Protein AF-A0A961NNA3-F1 (afdb_monomer)

pLDDT: mean 78.73, std 18.62, range [34.78, 95.69]

Mean predicted aligned error: 11.59 Å

Structure (mmCIF, N/CA/C/O backbone):
data_AF-A0A961NNA3-F1
#
_entry.id   AF-A0A961NNA3-F1
#
loop_
_atom_site.group_PDB
_atom_site.id
_atom_site.type_symbol
_atom_site.label_atom_id
_atom_site.label_alt_id
_atom_site.label_comp_id
_atom_site.label_asym_id
_atom_site.label_entity_id
_atom_site.label_seq_id
_atom_site.pdbx_PDB_ins_code
_atom_site.Cartn_x
_atom_site.Cartn_y
_atom_site.Cartn_z
_atom_site.occupancy
_atom_site.B_iso_or_equiv
_atom_site.auth_seq_id
_atom_site.auth_comp_id
_atom_site.auth_asym_id
_atom_site.auth_atom_id
_atom_site.pdbx_PDB_model_num
ATOM 1 N N . VAL A 1 1 ? 0.648 2.357 -6.199 1.00 91.94 1 VAL A N 1
ATOM 2 C CA . VAL A 1 1 ? -0.102 3.194 -5.243 1.00 91.94 1 VAL A CA 1
ATOM 3 C C . VAL A 1 1 ? -0.903 2.279 -4.348 1.00 91.94 1 VAL A C 1
ATOM 5 O O . VAL A 1 1 ? -1.735 1.528 -4.839 1.00 91.94 1 VAL A O 1
ATOM 8 N N . ASP A 1 2 ? -0.619 2.335 -3.061 1.00 91.69 2 ASP A N 1
ATOM 9 C CA . ASP A 1 2 ? -1.312 1.591 -2.020 1.00 91.69 2 ASP A CA 1
ATOM 10 C C . ASP A 1 2 ? -1.987 2.601 -1.090 1.00 91.69 2 ASP A C 1
ATOM 12 O O . ASP A 1 2 ? -1.319 3.497 -0.577 1.00 91.69 2 ASP A O 1
ATOM 16 N N . LEU A 1 3 ? -3.310 2.531 -0.959 1.00 92.50 3 LEU A N 1
ATOM 17 C CA . LEU A 1 3 ? -4.075 3.433 -0.100 1.00 92.50 3 LEU A CA 1
ATOM 18 C C . LEU A 1 3 ? -4.252 2.766 1.265 1.00 92.50 3 LEU A C 1
ATOM 20 O O . LEU A 1 3 ? -4.621 1.598 1.353 1.00 92.50 3 LEU A O 1
ATOM 24 N N . LEU A 1 4 ? -4.026 3.508 2.341 1.00 90.81 4 LEU A N 1
ATOM 25 C CA . LEU A 1 4 ? -4.163 2.979 3.690 1.00 90.81 4 LEU A CA 1
ATOM 26 C C . LEU A 1 4 ? -5.612 3.128 4.182 1.00 90.81 4 LEU A C 1
ATOM 28 O O . LEU A 1 4 ? -6.227 4.182 3.999 1.00 90.81 4 LEU A O 1
ATOM 32 N N . PRO A 1 5 ? -6.182 2.100 4.836 1.00 91.19 5 PRO A N 1
ATOM 33 C CA . PRO A 1 5 ? -7.447 2.238 5.550 1.00 91.19 5 PRO A CA 1
ATOM 34 C C . PRO A 1 5 ? -7.338 3.306 6.647 1.00 91.19 5 PRO A C 1
ATOM 36 O O . PRO A 1 5 ? -6.373 3.311 7.403 1.00 91.19 5 PRO A O 1
ATOM 39 N N . GLY A 1 6 ? -8.355 4.160 6.810 1.00 87.38 6 GLY A N 1
ATOM 40 C CA . GLY A 1 6 ? -8.296 5.332 7.707 1.00 87.38 6 GLY A CA 1
ATOM 41 C C . GLY A 1 6 ? -8.106 5.063 9.213 1.00 87.38 6 GLY A C 1
ATOM 42 O O . GLY A 1 6 ? -7.973 6.007 9.985 1.00 87.38 6 GLY A O 1
ATOM 43 N N . GLY A 1 7 ? -8.110 3.801 9.652 1.00 88.56 7 GLY A N 1
ATOM 44 C CA . GLY A 1 7 ? -7.783 3.397 11.026 1.00 88.56 7 GLY A CA 1
ATOM 45 C C . GLY A 1 7 ? -6.323 2.978 11.230 1.00 88.56 7 GLY A C 1
ATOM 46 O O . GLY A 1 7 ? -5.951 2.613 12.348 1.00 88.56 7 GLY A O 1
ATOM 47 N N . LEU A 1 8 ? -5.517 2.992 10.164 1.00 91.88 8 LEU A N 1
ATOM 48 C CA . LEU A 1 8 ? -4.145 2.506 10.140 1.00 91.88 8 LEU A CA 1
ATOM 49 C C . LEU A 1 8 ? -3.162 3.621 9.786 1.00 91.88 8 LEU A C 1
ATOM 51 O O . LEU A 1 8 ? -3.412 4.423 8.894 1.00 91.88 8 LEU A O 1
ATOM 55 N N . GLU A 1 9 ? -2.003 3.598 10.434 1.00 90.31 9 GLU A N 1
ATOM 56 C CA . GLU A 1 9 ? -0.861 4.450 10.101 1.00 90.31 9 GLU A CA 1
ATOM 57 C C . GLU A 1 9 ? 0.366 3.597 9.762 1.00 90.31 9 GLU A C 1
ATOM 59 O O . GLU A 1 9 ? 0.601 2.573 10.419 1.00 90.31 9 GLU A O 1
ATOM 64 N N . PRO A 1 10 ? 1.195 4.000 8.784 1.00 88.75 10 PRO A N 1
ATOM 65 C C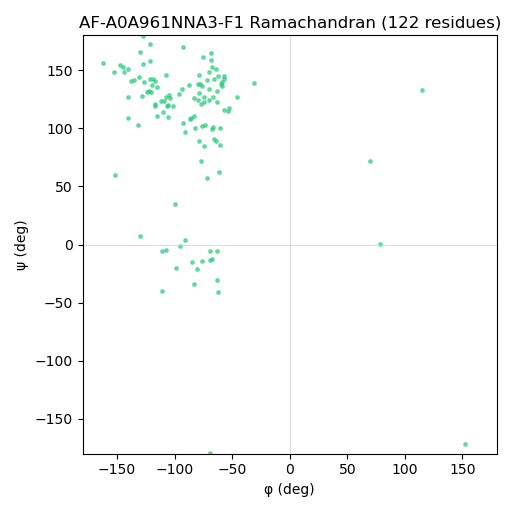A . PRO A 1 10 ? 2.423 3.290 8.472 1.00 88.75 10 PRO A CA 1
ATOM 66 C C . PRO A 1 10 ? 3.446 3.472 9.599 1.00 88.75 10 PRO A C 1
ATOM 68 O O . PRO A 1 10 ? 3.692 4.576 10.086 1.00 88.75 10 PRO A O 1
ATOM 71 N N . LEU A 1 11 ? 4.075 2.372 10.014 1.00 86.56 11 LEU A N 1
ATOM 72 C CA . LEU A 1 11 ? 5.134 2.410 11.014 1.00 86.56 11 LEU A CA 1
ATOM 73 C C . LEU A 1 11 ? 6.472 2.689 10.345 1.00 86.56 11 LEU A C 1
ATOM 75 O O . LEU A 1 11 ? 7.049 1.815 9.695 1.00 86.56 11 LEU A O 1
ATOM 79 N N . LEU A 1 12 ? 6.987 3.895 10.574 1.00 81.56 12 LEU A N 1
ATOM 80 C CA . LEU A 1 12 ? 8.340 4.252 10.176 1.00 81.56 12 LEU A CA 1
ATOM 81 C C . LEU A 1 12 ? 9.331 3.382 10.930 1.00 81.56 12 LEU A C 1
ATOM 83 O O . LEU A 1 12 ? 9.272 3.254 12.157 1.00 81.56 12 LEU A O 1
ATOM 87 N N . ARG A 1 13 ? 10.284 2.818 10.195 1.00 67.50 13 ARG A N 1
ATOM 88 C CA . ARG A 1 13 ? 11.471 2.258 10.816 1.00 67.50 13 ARG A CA 1
ATOM 89 C C . ARG A 1 13 ? 12.253 3.440 11.383 1.00 67.50 13 ARG A C 1
ATOM 91 O O . ARG A 1 13 ? 12.936 4.144 10.646 1.00 67.50 13 ARG A O 1
ATOM 98 N N . GLN A 1 14 ? 12.119 3.675 12.687 1.00 57.84 14 GLN A N 1
ATOM 99 C CA . GLN A 1 14 ? 13.051 4.532 13.409 1.00 57.84 14 GLN A CA 1
ATOM 100 C C . GLN A 1 14 ? 14.426 3.913 13.187 1.00 57.84 14 GLN A C 1
ATOM 102 O O . GLN A 1 14 ? 14.639 2.745 13.518 1.00 57.84 14 GLN A O 1
ATOM 107 N N . SER A 1 15 ? 15.308 4.640 12.508 1.00 48.84 15 SER A N 1
ATOM 108 C CA . SER A 1 15 ? 16.702 4.244 12.388 1.00 48.84 15 SER A CA 1
ATOM 109 C C . SER A 1 15 ? 17.214 4.026 13.812 1.00 48.84 15 SER A C 1
ATOM 111 O O . SER A 1 15 ? 17.217 5.004 14.565 1.00 48.84 15 SER A O 1
ATOM 113 N N . PRO A 1 16 ? 17.593 2.793 14.216 1.00 45.31 16 PRO A N 1
ATOM 114 C CA . PRO A 1 16 ? 18.427 2.669 15.397 1.00 45.31 16 PRO A CA 1
ATOM 115 C C . PRO A 1 16 ? 19.667 3.510 15.102 1.00 45.31 16 PRO A C 1
ATOM 117 O O . PRO A 1 16 ? 20.059 3.620 13.934 1.00 45.31 16 PRO A O 1
ATOM 120 N N . ASP A 1 17 ? 20.161 4.187 16.128 1.00 43.62 17 ASP A N 1
ATOM 121 C CA . ASP A 1 17 ? 21.216 5.192 16.081 1.00 43.62 17 ASP A CA 1
ATOM 122 C C . ASP A 1 17 ? 22.241 4.950 14.964 1.00 43.62 17 ASP A C 1
ATOM 124 O O . ASP A 1 17 ? 22.637 3.814 14.700 1.00 43.62 17 ASP A O 1
ATOM 128 N N . GLN A 1 18 ? 22.652 6.029 14.291 1.00 49.72 18 GLN A N 1
ATOM 129 C CA . GLN A 1 18 ? 23.690 6.038 13.256 1.00 49.72 18 GLN A CA 1
ATOM 130 C C . GLN A 1 18 ? 25.056 5.577 13.802 1.00 49.72 18 GLN A C 1
ATOM 132 O O . GLN A 1 18 ? 26.016 6.333 13.777 1.00 49.72 18 GLN A O 1
ATOM 137 N N . GLU A 1 19 ? 25.203 4.350 14.286 1.00 44.38 19 GLU A N 1
ATOM 138 C CA . GLU A 1 19 ? 26.481 3.814 14.722 1.00 44.38 19 GLU A CA 1
ATOM 139 C C . GLU A 1 19 ? 26.625 2.350 14.303 1.00 44.38 19 GLU A C 1
ATOM 141 O O . GLU A 1 19 ? 26.035 1.438 14.870 1.00 44.38 19 GLU A O 1
ATOM 146 N N . ARG A 1 20 ? 27.522 2.176 13.324 1.00 43.16 20 ARG A N 1
ATOM 147 C CA . ARG A 1 20 ? 28.349 0.984 13.096 1.00 43.16 20 ARG A CA 1
ATOM 148 C C . ARG A 1 20 ? 27.626 -0.268 12.611 1.00 43.16 20 ARG A C 1
ATOM 150 O O . ARG A 1 20 ? 27.594 -1.257 13.314 1.00 43.16 20 ARG A O 1
ATOM 157 N N . ASP A 1 21 ? 27.196 -0.224 11.354 1.00 38.22 21 ASP A N 1
ATOM 158 C CA . ASP A 1 21 ? 27.330 -1.353 10.419 1.00 38.22 21 ASP A CA 1
ATOM 159 C C . ASP A 1 21 ? 27.409 -0.794 8.989 1.00 38.22 21 ASP A C 1
ATOM 161 O O . ASP A 1 21 ? 26.570 -1.021 8.115 1.00 38.22 21 ASP A O 1
ATOM 165 N N . SER A 1 22 ? 28.433 0.033 8.763 1.00 41.19 22 SER A N 1
ATOM 166 C CA . SER A 1 22 ? 28.906 0.386 7.427 1.00 41.19 22 SER A CA 1
ATOM 167 C C . SER A 1 22 ? 29.731 -0.782 6.881 1.00 41.19 22 SER A C 1
ATOM 169 O O . SER A 1 22 ? 30.956 -0.709 6.807 1.00 41.19 22 SER A O 1
ATOM 171 N N . GLU A 1 23 ? 29.047 -1.873 6.541 1.00 34.78 23 GLU A N 1
ATOM 172 C CA . GLU A 1 23 ? 29.599 -2.963 5.742 1.00 34.78 23 GLU A CA 1
ATOM 173 C C . GLU A 1 23 ? 29.002 -2.860 4.333 1.00 34.78 23 GLU A C 1
ATOM 175 O O . GLU A 1 23 ? 27.787 -2.799 4.129 1.00 34.78 23 GLU A O 1
ATOM 180 N N . TRP A 1 24 ? 29.899 -2.695 3.370 1.00 35.53 24 TRP A N 1
ATOM 181 C CA . TRP A 1 24 ? 29.691 -2.153 2.035 1.00 35.53 24 TRP A CA 1
ATOM 182 C C . TRP A 1 24 ? 28.697 -2.948 1.174 1.00 35.53 24 TRP A C 1
ATOM 184 O O . TRP A 1 24 ? 29.082 -3.755 0.334 1.00 35.53 24 TRP A O 1
ATOM 194 N N . ARG A 1 25 ? 27.400 -2.647 1.306 1.00 40.72 25 ARG A N 1
ATOM 195 C CA . ARG A 1 25 ? 26.460 -2.723 0.177 1.00 40.72 25 ARG A CA 1
ATOM 196 C C . ARG A 1 25 ? 26.447 -1.345 -0.475 1.00 40.72 25 ARG A C 1
ATOM 198 O O . ARG A 1 25 ? 25.805 -0.428 0.032 1.00 40.72 25 ARG A O 1
ATOM 205 N N . GLU A 1 26 ? 27.230 -1.190 -1.538 1.00 38.38 26 GLU A N 1
ATOM 206 C CA . GLU A 1 26 ? 27.281 0.024 -2.355 1.00 38.38 26 GLU A CA 1
ATOM 207 C C . GLU A 1 26 ? 25.866 0.534 -2.691 1.00 38.38 26 GLU A C 1
ATOM 209 O O . GLU A 1 26 ? 25.020 -0.203 -3.192 1.00 38.38 26 GLU A O 1
ATOM 214 N N . GLY A 1 27 ? 25.612 1.812 -2.400 1.00 39.94 27 GLY A N 1
ATOM 215 C CA . GLY A 1 27 ? 24.612 2.629 -3.098 1.00 39.94 27 GLY A CA 1
ATOM 216 C C . GLY A 1 27 ? 23.127 2.470 -2.746 1.00 39.94 27 GLY A C 1
ATOM 217 O O . GLY A 1 27 ? 22.311 3.170 -3.336 1.00 39.94 27 GLY A O 1
ATOM 218 N N . GLY A 1 28 ? 22.733 1.609 -1.807 1.00 46.53 28 GLY A N 1
ATOM 219 C CA . GLY A 1 28 ? 21.312 1.407 -1.494 1.00 46.53 28 GLY A CA 1
ATOM 220 C C . GLY A 1 28 ? 20.746 2.464 -0.542 1.00 46.53 28 GLY A C 1
ATOM 221 O O . GLY A 1 28 ? 20.916 2.340 0.672 1.00 46.53 28 GLY A O 1
ATOM 222 N N . TRP A 1 29 ? 20.036 3.474 -1.054 1.00 46.34 29 TRP A N 1
ATOM 223 C CA . TRP A 1 29 ? 19.168 4.317 -0.220 1.00 46.34 29 TRP A CA 1
ATOM 224 C C . TRP A 1 29 ? 18.216 3.408 0.579 1.00 46.34 29 TRP A C 1
ATOM 226 O O . TRP A 1 29 ? 17.454 2.632 0.005 1.00 46.34 29 TRP A O 1
ATOM 236 N N . ARG A 1 30 ? 18.303 3.430 1.916 1.00 63.16 30 ARG A N 1
ATOM 237 C CA . ARG A 1 30 ? 17.443 2.607 2.777 1.00 63.16 30 ARG A CA 1
ATOM 238 C C . ARG A 1 30 ? 16.113 3.330 2.973 1.00 63.16 30 ARG A C 1
ATOM 240 O O . ARG A 1 30 ? 16.064 4.355 3.647 1.00 63.16 30 ARG A O 1
ATOM 247 N N . PHE A 1 31 ? 15.047 2.786 2.394 1.00 68.19 31 PHE A N 1
ATOM 248 C CA . PHE A 1 31 ? 13.690 3.308 2.539 1.00 68.19 31 PHE A CA 1
ATOM 249 C C . PHE A 1 31 ? 13.255 3.334 4.022 1.00 68.19 31 PHE A C 1
ATOM 251 O O . PHE A 1 31 ? 13.540 2.383 4.757 1.00 68.19 31 PHE A O 1
ATOM 258 N N . PRO A 1 32 ? 12.542 4.383 4.483 1.00 71.44 32 PRO A N 1
ATOM 259 C CA . PRO A 1 32 ? 12.025 4.466 5.858 1.00 71.44 32 PRO A CA 1
ATOM 260 C C . PRO A 1 32 ? 10.924 3.434 6.162 1.00 71.44 32 PRO A C 1
ATOM 262 O O . PRO A 1 32 ? 10.582 3.213 7.325 1.00 71.44 32 PRO A O 1
ATOM 265 N N . LEU A 1 33 ? 10.388 2.788 5.122 1.00 76.19 33 LEU A N 1
ATOM 266 C CA . LEU A 1 33 ? 9.463 1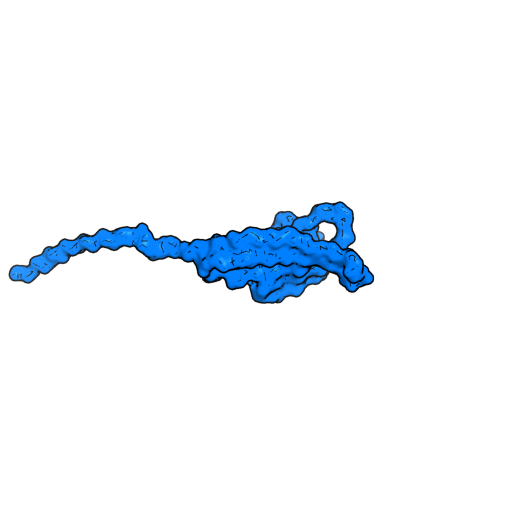.661 5.181 1.00 76.19 33 LEU A CA 1
ATOM 267 C C . LEU A 1 33 ? 10.061 0.457 4.450 1.00 76.19 33 LEU A C 1
ATOM 269 O O . LEU A 1 33 ? 10.918 0.602 3.583 1.00 76.19 33 LEU A O 1
ATOM 273 N N . GLY A 1 34 ? 9.574 -0.732 4.791 1.00 73.19 34 GLY A N 1
ATOM 274 C CA . GLY A 1 34 ? 10.074 -1.995 4.260 1.00 73.19 34 GLY A CA 1
ATOM 275 C C . GLY A 1 34 ? 10.725 -2.844 5.349 1.00 73.19 34 GLY A C 1
ATOM 276 O O . GLY A 1 34 ? 11.514 -2.374 6.174 1.00 73.19 34 GLY A O 1
ATOM 277 N N . THR A 1 35 ? 10.364 -4.120 5.384 1.00 75.88 35 THR A N 1
ATOM 278 C CA . THR A 1 35 ? 10.985 -5.112 6.266 1.00 75.88 35 THR A CA 1
ATOM 279 C C . THR A 1 35 ? 12.128 -5.819 5.540 1.00 75.88 35 THR A C 1
ATOM 281 O O . THR A 1 35 ? 12.295 -5.685 4.331 1.00 75.88 35 THR A O 1
ATOM 284 N N . MET A 1 36 ? 12.925 -6.609 6.265 1.00 74.69 36 MET A N 1
ATOM 285 C CA . MET A 1 36 ? 13.957 -7.442 5.627 1.00 74.69 36 MET A CA 1
ATOM 286 C C . MET A 1 36 ? 13.372 -8.594 4.793 1.00 74.69 36 MET A C 1
ATOM 288 O O . MET A 1 36 ? 14.126 -9.305 4.143 1.00 74.69 36 MET A O 1
ATOM 292 N N . GLN A 1 37 ? 12.050 -8.783 4.833 1.00 79.62 37 GLN A N 1
ATOM 293 C CA . GLN A 1 37 ? 11.331 -9.787 4.051 1.00 79.62 37 GLN A CA 1
ATOM 294 C C . GLN A 1 37 ? 10.988 -9.268 2.646 1.00 79.62 37 GLN A C 1
ATOM 296 O O . GLN A 1 37 ? 10.652 -10.064 1.779 1.00 79.62 37 GLN A O 1
ATOM 301 N N . SER A 1 38 ? 11.081 -7.953 2.411 1.00 85.00 38 SER A N 1
ATOM 302 C CA . SER A 1 38 ? 10.830 -7.369 1.094 1.00 85.00 38 SER A CA 1
ATOM 303 C C . SER A 1 38 ? 11.897 -7.803 0.088 1.00 85.00 38 SER A C 1
ATOM 305 O O . SER A 1 38 ? 13.091 -7.598 0.311 1.00 85.00 38 SER A O 1
ATOM 307 N N . THR A 1 39 ? 11.459 -8.340 -1.047 1.00 88.50 39 THR A N 1
ATOM 308 C CA . THR A 1 39 ? 12.303 -8.642 -2.215 1.00 88.50 39 THR A CA 1
ATOM 309 C C . THR A 1 39 ? 12.207 -7.558 -3.290 1.00 88.50 39 THR A C 1
ATOM 311 O O . THR A 1 39 ? 13.108 -7.420 -4.115 1.00 88.50 39 THR A O 1
ATOM 314 N N . LEU A 1 40 ? 11.144 -6.746 -3.268 1.00 88.50 40 LEU A N 1
ATOM 315 C CA . LEU A 1 40 ? 11.012 -5.552 -4.091 1.00 88.50 40 LEU A CA 1
ATOM 316 C C . LEU A 1 40 ? 11.854 -4.417 -3.499 1.00 88.50 40 LEU A C 1
ATOM 318 O O . LEU A 1 40 ? 11.603 -3.964 -2.380 1.00 88.50 40 LEU A O 1
ATOM 322 N N . VAL A 1 41 ? 12.802 -3.916 -4.287 1.00 86.81 41 VAL A N 1
ATOM 323 C CA . VAL A 1 41 ? 13.540 -2.688 -3.985 1.00 86.81 41 VAL A CA 1
ATOM 324 C C . VAL A 1 41 ? 13.008 -1.590 -4.910 1.00 86.81 41 VAL A C 1
ATOM 326 O O . VAL A 1 41 ? 13.201 -1.684 -6.124 1.00 86.81 41 VAL A O 1
ATOM 329 N N . PRO A 1 42 ? 12.274 -0.594 -4.386 1.00 88.81 42 PRO A N 1
ATOM 330 C CA . PRO A 1 42 ? 11.884 0.555 -5.190 1.00 88.81 42 PRO A CA 1
ATOM 331 C C . PRO A 1 42 ? 13.107 1.416 -5.539 1.00 88.81 42 PRO A C 1
ATOM 333 O O . PRO A 1 42 ? 14.124 1.358 -4.859 1.00 88.81 42 PRO A O 1
ATOM 336 N N . ASP A 1 43 ? 13.001 2.229 -6.585 1.00 89.06 43 ASP A N 1
ATOM 337 C CA . ASP A 1 43 ? 13.956 3.301 -6.898 1.00 89.06 43 ASP A CA 1
ATOM 338 C C . ASP A 1 43 ? 13.624 4.562 -6.092 1.00 89.06 43 ASP A C 1
ATOM 340 O O . ASP A 1 43 ? 14.500 5.316 -5.670 1.00 89.06 43 ASP A O 1
ATOM 344 N N . HIS A 1 44 ? 12.330 4.793 -5.864 1.00 89.06 44 HIS A N 1
ATOM 345 C CA . HIS A 1 44 ? 11.824 5.916 -5.091 1.00 89.06 44 HIS A CA 1
ATOM 346 C C . HIS A 1 44 ? 10.543 5.533 -4.348 1.00 89.06 44 HIS A C 1
ATOM 348 O O . HIS A 1 44 ? 9.796 4.643 -4.762 1.00 89.06 44 HIS A O 1
ATOM 354 N N . MET A 1 45 ? 10.276 6.228 -3.246 1.00 90.00 45 MET A N 1
ATOM 355 C CA . MET A 1 45 ? 9.065 6.051 -2.457 1.00 90.00 45 MET A CA 1
ATOM 356 C C . MET A 1 45 ? 8.564 7.409 -1.976 1.00 90.00 45 MET A C 1
ATOM 358 O O . MET A 1 45 ? 9.317 8.146 -1.341 1.00 90.00 45 MET A O 1
ATOM 362 N N . ASP A 1 46 ? 7.291 7.693 -2.242 1.00 89.75 46 ASP A N 1
ATOM 363 C CA . ASP A 1 46 ? 6.557 8.805 -1.632 1.00 89.75 46 ASP A CA 1
ATOM 364 C C . ASP A 1 46 ? 5.568 8.216 -0.623 1.00 89.75 46 ASP A C 1
ATOM 366 O O . ASP A 1 46 ? 4.800 7.302 -0.935 1.00 89.75 46 ASP A O 1
ATOM 370 N N . MET A 1 47 ? 5.619 8.707 0.607 1.00 87.00 47 MET A N 1
ATOM 371 C CA . MET A 1 47 ? 4.810 8.218 1.711 1.00 87.00 47 MET 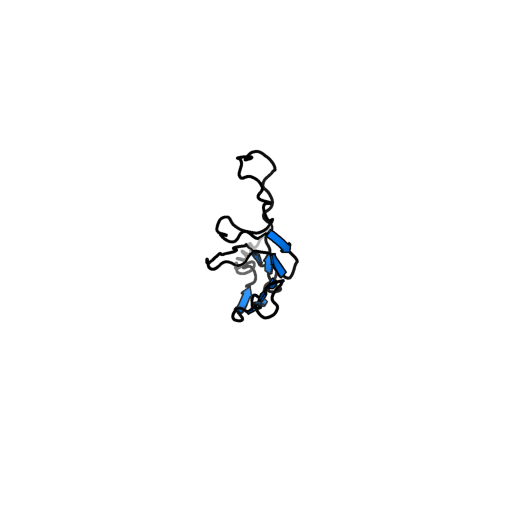A CA 1
ATOM 372 C C . MET A 1 47 ? 4.019 9.374 2.290 1.00 87.00 47 MET A C 1
ATOM 374 O O . MET A 1 47 ? 4.561 10.426 2.627 1.00 87.00 47 MET A O 1
ATOM 378 N N . ARG A 1 48 ? 2.727 9.127 2.456 1.00 89.19 48 ARG A N 1
ATOM 379 C CA . ARG A 1 48 ? 1.784 10.049 3.066 1.00 89.19 48 ARG A CA 1
ATOM 380 C C . ARG A 1 48 ? 1.031 9.340 4.179 1.00 89.19 48 ARG A C 1
ATOM 382 O O . ARG A 1 48 ? 1.228 8.157 4.441 1.00 89.19 48 ARG A O 1
ATOM 389 N N . GLU A 1 49 ? 0.157 10.096 4.816 1.00 86.19 49 GLU A N 1
ATOM 390 C CA . GLU A 1 49 ? -0.731 9.640 5.883 1.00 86.19 49 GLU A CA 1
ATOM 391 C C . GLU A 1 49 ? -1.699 8.557 5.385 1.00 86.19 49 GLU A C 1
ATOM 393 O O . GLU A 1 49 ? -1.948 7.570 6.068 1.00 86.19 49 GLU A O 1
ATOM 398 N N . ASP A 1 50 ? -2.225 8.742 4.171 1.00 89.69 50 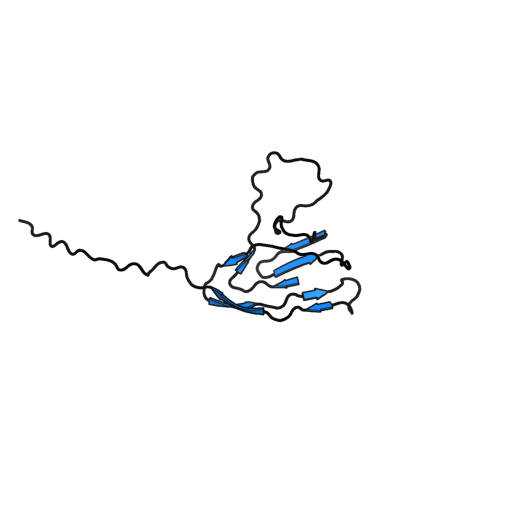ASP A N 1
ATOM 399 C CA . ASP A 1 50 ? -3.321 7.964 3.593 1.00 89.69 50 ASP A CA 1
ATOM 400 C C . ASP A 1 50 ? -2.870 7.000 2.488 1.00 89.69 50 ASP A C 1
ATOM 402 O O . ASP A 1 50 ? -3.694 6.267 1.939 1.00 89.69 50 ASP A O 1
ATOM 406 N N . ARG A 1 51 ? -1.587 7.029 2.098 1.00 92.06 51 ARG A N 1
ATOM 407 C CA . ARG A 1 51 ? -1.077 6.231 0.976 1.00 92.06 51 ARG A CA 1
ATOM 408 C C . ARG A 1 51 ? 0.435 6.069 0.948 1.00 92.06 51 ARG A C 1
ATOM 410 O O . ARG A 1 51 ? 1.191 6.934 1.386 1.00 92.06 51 ARG A O 1
ATOM 417 N N . ILE A 1 52 ? 0.859 5.000 0.289 1.00 93.19 52 ILE A N 1
ATOM 418 C CA . ILE A 1 52 ? 2.243 4.706 -0.067 1.00 93.19 52 ILE A CA 1
ATOM 419 C C . ILE A 1 52 ? 2.338 4.596 -1.593 1.00 93.19 52 ILE A C 1
ATOM 421 O O . ILE A 1 52 ? 1.556 3.907 -2.253 1.00 93.19 52 ILE A O 1
ATOM 425 N N . ILE A 1 53 ? 3.308 5.283 -2.186 1.00 94.00 53 ILE A N 1
ATOM 426 C CA . ILE A 1 53 ? 3.605 5.221 -3.617 1.00 94.00 53 ILE A CA 1
ATOM 427 C C . ILE A 1 53 ? 5.011 4.659 -3.780 1.00 94.00 53 ILE A C 1
ATOM 429 O O . ILE A 1 53 ? 5.983 5.247 -3.316 1.00 94.00 53 ILE A O 1
ATOM 433 N N . LEU A 1 54 ? 5.102 3.516 -4.456 1.00 93.12 54 LEU A N 1
ATOM 434 C CA . LEU A 1 54 ? 6.354 2.847 -4.787 1.00 93.12 54 LEU A CA 1
ATOM 435 C C . LEU A 1 54 ? 6.646 3.064 -6.270 1.00 93.12 54 LEU A C 1
ATOM 437 O O . LEU A 1 54 ? 5.790 2.781 -7.111 1.00 93.12 54 LEU A O 1
ATOM 441 N N . PHE A 1 55 ? 7.850 3.532 -6.578 1.00 93.25 55 PHE A N 1
ATOM 442 C CA . PHE A 1 55 ? 8.374 3.622 -7.936 1.00 93.25 55 PHE A CA 1
ATOM 443 C C . PHE A 1 55 ? 9.425 2.536 -8.096 1.00 93.25 55 PHE A C 1
ATOM 445 O O . PHE A 1 55 ? 10.389 2.501 -7.339 1.00 93.25 55 PHE A O 1
ATOM 452 N N . THR A 1 56 ? 9.223 1.614 -9.027 1.00 91.50 56 THR A N 1
ATOM 453 C CA . THR A 1 56 ? 10.090 0.446 -9.204 1.00 91.50 56 THR A CA 1
ATOM 454 C C . THR A 1 56 ? 10.034 -0.012 -10.659 1.00 91.50 56 THR A C 1
ATOM 456 O O . THR A 1 56 ? 8.980 0.135 -11.294 1.00 91.50 56 THR A O 1
ATOM 459 N N . PRO A 1 57 ? 11.120 -0.577 -11.210 1.00 90.62 57 PRO A N 1
ATOM 460 C CA . PRO A 1 57 ? 11.043 -1.269 -12.484 1.00 90.62 57 PRO A CA 1
ATOM 461 C C . PRO A 1 57 ? 10.097 -2.468 -12.367 1.00 90.62 57 PRO A C 1
ATOM 463 O O . PRO A 1 57 ? 10.050 -3.149 -11.343 1.00 90.62 57 PRO A O 1
ATOM 466 N N . VAL A 1 58 ? 9.359 -2.762 -13.433 1.00 87.69 58 VAL A N 1
ATOM 467 C CA . VAL A 1 58 ? 8.551 -3.983 -13.525 1.00 87.69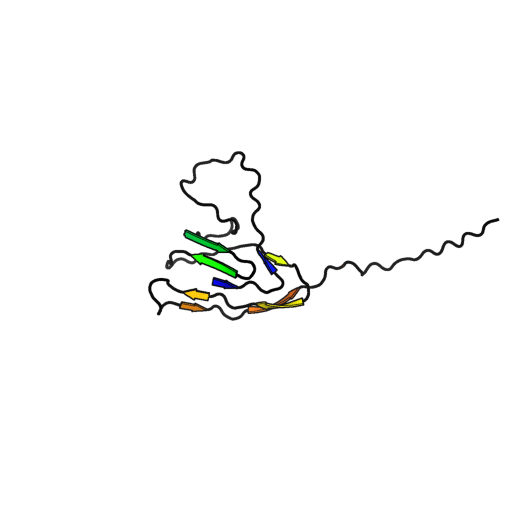 58 VAL A CA 1
ATOM 468 C C . VAL A 1 58 ? 9.357 -5.035 -14.279 1.00 87.69 58 VAL A C 1
ATOM 470 O O . VAL A 1 58 ? 9.891 -4.757 -15.351 1.00 87.69 58 VAL A O 1
ATOM 473 N N . THR A 1 59 ? 9.457 -6.227 -13.701 1.00 88.25 59 THR A N 1
ATOM 474 C CA . THR A 1 59 ? 10.110 -7.411 -14.278 1.00 88.25 59 THR A CA 1
ATOM 475 C C . THR A 1 59 ? 9.102 -8.555 -14.372 1.00 88.25 59 THR A C 1
ATOM 477 O O . THR A 1 59 ? 7.988 -8.446 -13.864 1.00 88.25 59 THR A O 1
ATOM 480 N N . ASP A 1 60 ? 9.483 -9.652 -15.017 1.00 90.00 60 ASP A N 1
ATOM 481 C CA . ASP A 1 60 ? 8.722 -10.908 -15.056 1.00 90.00 60 ASP A CA 1
ATOM 482 C C . ASP A 1 60 ? 8.828 -11.727 -13.754 1.00 90.00 60 ASP A C 1
ATOM 484 O O . ASP A 1 60 ? 8.025 -12.627 -13.512 1.00 90.00 60 ASP A O 1
ATOM 488 N N . GLU A 1 61 ? 9.780 -11.391 -12.885 1.00 92.12 61 GLU A N 1
ATOM 489 C CA . GLU A 1 61 ? 9.932 -11.985 -11.555 1.00 92.12 61 GLU A CA 1
ATOM 490 C C . GLU A 1 61 ? 8.932 -11.432 -10.523 1.00 92.12 61 GLU A C 1
ATOM 492 O O . GLU A 1 61 ? 8.724 -10.218 -10.414 1.00 92.12 61 GLU A O 1
ATOM 497 N N . LEU A 1 62 ? 8.373 -12.323 -9.693 1.00 91.12 62 LEU A N 1
ATOM 498 C CA . LEU A 1 62 ? 7.550 -11.943 -8.543 1.00 91.12 62 LEU A CA 1
ATOM 499 C C . LEU A 1 62 ? 8.421 -11.301 -7.456 1.00 91.12 62 LEU A C 1
ATOM 501 O O . LEU A 1 62 ? 9.363 -11.913 -6.953 1.00 91.12 62 LEU A O 1
ATOM 505 N N . ARG A 1 63 ? 8.057 -10.083 -7.050 1.00 91.50 63 ARG A N 1
ATOM 506 C CA . ARG A 1 63 ? 8.712 -9.349 -5.965 1.00 91.50 63 ARG A CA 1
ATOM 507 C C . ARG A 1 63 ? 7.684 -8.803 -4.989 1.00 91.50 63 ARG A C 1
ATOM 509 O O . ARG A 1 63 ? 6.612 -8.361 -5.390 1.00 91.50 63 ARG A O 1
ATOM 516 N N . GLU A 1 64 ? 8.037 -8.800 -3.713 1.00 91.00 64 GLU A N 1
ATOM 517 C CA . GLU A 1 64 ? 7.144 -8.442 -2.615 1.00 91.00 64 GLU A CA 1
ATOM 518 C C . GLU A 1 64 ? 7.689 -7.244 -1.843 1.00 91.00 64 GLU A C 1
ATOM 520 O O . GLU A 1 64 ? 8.881 -7.171 -1.535 1.00 91.00 64 GLU A O 1
ATOM 525 N N . PHE A 1 65 ? 6.804 -6.312 -1.494 1.00 90.62 65 PHE A N 1
ATOM 526 C CA . PHE A 1 65 ? 7.116 -5.204 -0.600 1.00 90.62 65 PHE A CA 1
ATOM 527 C C . PHE A 1 65 ? 6.288 -5.332 0.673 1.00 90.62 65 PHE A C 1
ATOM 529 O O . PHE A 1 65 ? 5.072 -5.163 0.656 1.00 90.62 65 PHE A O 1
ATOM 536 N N . VAL A 1 66 ? 6.954 -5.632 1.784 1.00 90.88 66 VAL A N 1
ATOM 537 C CA . VAL A 1 66 ? 6.321 -5.872 3.081 1.00 90.88 66 VAL A CA 1
ATOM 538 C C . VAL A 1 66 ? 6.626 -4.706 4.011 1.00 90.88 66 VAL A C 1
ATOM 540 O O . VAL A 1 66 ? 7.791 -4.419 4.289 1.00 90.88 66 VAL A O 1
ATOM 543 N N 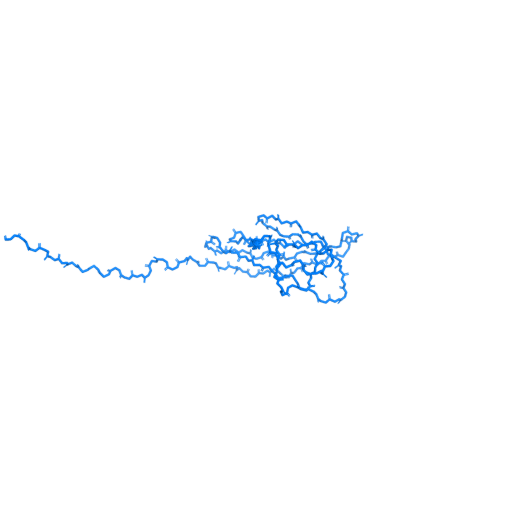. TYR A 1 67 ? 5.592 -4.063 4.547 1.00 90.56 67 TYR A N 1
ATOM 544 C CA . TYR A 1 67 ? 5.707 -2.972 5.514 1.00 90.56 67 TYR A CA 1
ATOM 545 C C . TYR A 1 67 ? 4.802 -3.218 6.726 1.00 90.56 67 TYR A C 1
ATOM 547 O O . TYR A 1 67 ? 3.951 -4.105 6.719 1.00 90.56 67 TYR A O 1
ATOM 555 N N . LYS A 1 68 ? 5.029 -2.464 7.805 1.00 89.69 68 LYS A N 1
ATOM 556 C CA . LYS A 1 68 ? 4.240 -2.564 9.036 1.00 89.69 68 LYS A CA 1
ATOM 557 C C . LYS A 1 68 ? 3.331 -1.354 9.176 1.00 89.69 68 LYS A C 1
ATOM 559 O O . LYS A 1 68 ? 3.719 -0.239 8.836 1.00 89.69 68 LYS A O 1
ATOM 564 N N . VAL A 1 69 ? 2.160 -1.590 9.745 1.00 90.25 69 VAL A N 1
ATOM 565 C CA . VAL A 1 69 ? 1.164 -0.571 10.078 1.00 90.25 69 VAL A CA 1
ATOM 566 C C . VAL A 1 69 ? 0.761 -0.712 11.539 1.00 90.25 69 VAL A C 1
ATOM 568 O O . VAL A 1 69 ? 0.878 -1.791 12.124 1.00 90.25 69 VAL A O 1
ATOM 571 N N . ARG A 1 70 ? 0.293 0.381 12.130 1.00 90.31 70 ARG A N 1
ATOM 572 C CA . ARG A 1 70 ? -0.265 0.433 13.479 1.00 90.31 70 ARG A CA 1
ATOM 573 C C . ARG A 1 70 ? -1.734 0.813 13.401 1.00 90.31 70 ARG A C 1
ATOM 575 O O . ARG A 1 70 ? -2.085 1.758 12.705 1.00 90.31 70 ARG A O 1
ATOM 582 N N . ALA A 1 71 ? -2.562 0.107 14.162 1.00 91.75 71 ALA A N 1
ATOM 583 C CA . ALA A 1 71 ? -3.945 0.491 14.400 1.00 91.75 71 ALA A CA 1
ATOM 584 C C . ALA A 1 71 ? -4.016 1.669 15.379 1.00 91.75 71 ALA A C 1
ATOM 586 O O . ALA A 1 71 ? -3.439 1.603 16.465 1.00 91.75 71 ALA A O 1
ATOM 587 N N . VAL A 1 72 ? -4.707 2.737 14.982 1.00 90.94 72 VAL A N 1
ATOM 588 C CA . VAL A 1 72 ? -4.839 3.969 15.779 1.00 90.94 72 VAL A CA 1
ATOM 589 C C . VAL A 1 72 ? -6.260 4.153 16.288 1.00 90.94 72 VAL A C 1
ATOM 591 O O . VAL A 1 72 ? -6.451 4.518 17.444 1.00 90.94 72 VAL A O 1
ATOM 594 N N . ASN A 1 73 ? -7.254 3.838 15.455 1.00 91.06 73 ASN A N 1
ATOM 595 C CA . ASN A 1 73 ? -8.665 4.022 15.778 1.00 91.06 73 ASN A CA 1
ATOM 596 C C . ASN A 1 73 ? -9.423 2.696 15.676 1.00 91.06 73 ASN A C 1
ATOM 598 O O . ASN A 1 73 ? -9.322 1.999 14.667 1.00 91.06 73 ASN A O 1
ATOM 602 N N . ALA A 1 74 ? -10.219 2.379 16.698 1.00 93.06 74 ALA A N 1
ATOM 603 C CA . ALA A 1 74 ? -11.149 1.255 16.658 1.00 93.06 74 ALA A CA 1
ATOM 604 C C . ALA A 1 74 ? -12.330 1.565 15.726 1.00 93.06 74 ALA A C 1
ATOM 606 O O . ALA A 1 74 ? -12.827 2.693 15.687 1.00 93.06 74 ALA A O 1
ATOM 607 N N . GLY A 1 75 ? -12.789 0.568 14.975 1.00 93.81 75 GLY A N 1
ATOM 608 C CA . GLY A 1 75 ? -13.866 0.740 14.006 1.00 93.81 75 GLY A CA 1
ATOM 609 C C . GLY A 1 75 ? -13.808 -0.242 12.843 1.00 93.81 75 GLY A C 1
ATOM 610 O O . GLY A 1 75 ? -13.024 -1.188 12.832 1.00 93.81 75 GLY A O 1
ATOM 611 N N . LYS A 1 76 ? -14.671 -0.006 11.851 1.00 94.88 76 LYS A N 1
ATOM 612 C CA . LYS A 1 76 ? -14.743 -0.786 10.612 1.00 94.88 76 LYS A CA 1
ATOM 613 C C . LYS A 1 76 ? -14.293 0.075 9.441 1.00 94.88 76 LYS A C 1
ATOM 615 O O . LYS A 1 76 ? -14.879 1.128 9.197 1.00 94.88 76 LYS A O 1
ATOM 620 N N . PHE A 1 77 ? -13.290 -0.391 8.710 1.00 93.81 77 PHE A N 1
ATOM 621 C CA . PHE A 1 77 ? -12.663 0.339 7.615 1.00 93.81 77 PHE A CA 1
ATOM 622 C C . PHE A 1 77 ? -12.661 -0.508 6.346 1.00 93.81 77 PHE A C 1
ATOM 624 O O . PHE A 1 77 ? -12.430 -1.712 6.394 1.00 93.81 77 PHE A O 1
ATOM 631 N N . GLN A 1 78 ? -12.923 0.119 5.203 1.00 92.81 78 GLN A N 1
ATOM 632 C CA . GLN A 1 78 ? -12.788 -0.551 3.911 1.00 92.81 78 GLN A CA 1
ATOM 633 C C . GLN A 1 78 ? -11.309 -0.656 3.546 1.00 92.81 78 GLN A C 1
ATOM 635 O O . GLN A 1 78 ? -10.576 0.321 3.710 1.00 92.81 78 GLN A O 1
ATOM 640 N N . ILE A 1 79 ? -10.886 -1.820 3.051 1.00 92.62 79 ILE A N 1
ATOM 641 C CA . ILE A 1 79 ? -9.547 -1.996 2.491 1.00 92.62 7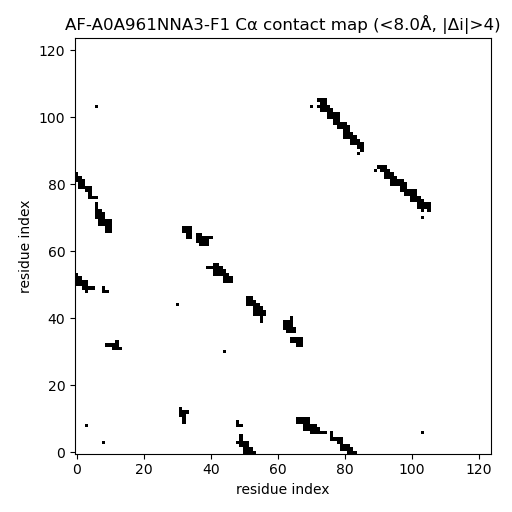9 ILE A CA 1
ATOM 642 C C . ILE A 1 79 ? -9.607 -1.600 1.009 1.00 92.62 79 ILE A C 1
ATOM 644 O O . ILE A 1 79 ? -10.214 -2.317 0.206 1.00 92.62 79 ILE A O 1
ATOM 648 N N . PRO A 1 80 ? -9.022 -0.453 0.624 1.00 93.12 80 PRO A N 1
ATOM 649 C CA . PRO A 1 80 ? -9.009 -0.035 -0.769 1.00 93.12 80 PRO A CA 1
ATOM 650 C C . PRO A 1 80 ? -8.131 -0.982 -1.608 1.00 93.12 80 PRO A C 1
ATOM 652 O O . PRO A 1 80 ? -7.192 -1.586 -1.086 1.00 93.12 80 PRO A O 1
ATOM 655 N N . PRO A 1 81 ? -8.413 -1.124 -2.911 1.00 94.06 81 PRO A N 1
ATOM 656 C CA . PRO A 1 81 ? -7.583 -1.925 -3.794 1.00 94.06 81 PRO A CA 1
ATOM 657 C C . PRO A 1 81 ? -6.232 -1.240 -4.028 1.00 94.06 81 PRO A C 1
ATOM 659 O O . PRO A 1 81 ? -6.131 -0.012 -4.109 1.00 94.06 81 PRO A O 1
ATOM 662 N N . VAL A 1 82 ? -5.197 -2.051 -4.217 1.00 93.56 82 VAL A N 1
ATOM 663 C CA . VAL A 1 82 ? -3.867 -1.595 -4.619 1.00 93.56 82 VAL A CA 1
ATOM 664 C C . VAL A 1 82 ? -3.862 -1.337 -6.123 1.00 93.56 82 VAL A C 1
ATOM 666 O O . VAL A 1 82 ? -4.393 -2.126 -6.906 1.00 93.56 82 VAL A O 1
ATOM 669 N N . TYR A 1 83 ? -3.235 -0.242 -6.543 1.00 94.81 83 TYR A N 1
ATOM 670 C CA . TYR A 1 83 ? -3.133 0.163 -7.943 1.00 94.81 83 TYR A CA 1
ATOM 671 C C . TYR A 1 83 ? -1.682 0.189 -8.424 1.00 94.81 83 TYR A C 1
ATOM 673 O O . TYR A 1 83 ? -0.798 0.675 -7.719 1.00 94.81 83 TYR A O 1
ATOM 681 N N . ALA A 1 84 ? -1.431 -0.254 -9.651 1.00 94.69 84 ALA A N 1
ATOM 682 C CA . ALA A 1 84 ? -0.147 -0.120 -10.328 1.00 94.69 84 ALA A CA 1
ATOM 683 C C . ALA A 1 84 ? -0.349 0.333 -11.779 1.00 94.69 84 ALA A C 1
ATOM 685 O O . ALA A 1 84 ? -1.268 -0.121 -12.455 1.00 94.69 84 ALA A O 1
ATOM 686 N N . GLU A 1 85 ? 0.528 1.203 -12.270 1.00 95.69 85 GLU A N 1
ATOM 687 C CA . GLU A 1 85 ? 0.534 1.664 -13.659 1.00 95.69 85 GLU A CA 1
ATOM 688 C C . GLU A 1 85 ? 1.961 1.873 -14.148 1.00 95.69 85 GLU A C 1
ATOM 690 O O . GLU A 1 85 ? 2.848 2.234 -13.369 1.00 95.69 85 GLU A O 1
ATOM 695 N N . ALA A 1 86 ? 2.188 1.657 -15.442 1.00 94.62 86 ALA A N 1
ATOM 696 C CA . ALA A 1 86 ? 3.457 2.013 -16.049 1.00 94.62 86 ALA A CA 1
ATOM 697 C C . ALA A 1 86 ? 3.500 3.518 -16.330 1.00 94.62 86 ALA A C 1
ATOM 699 O O . ALA A 1 86 ? 2.610 4.083 -16.964 1.00 94.62 86 ALA A O 1
ATOM 700 N N . MET A 1 87 ? 4.585 4.171 -15.910 1.00 92.75 87 MET A N 1
ATOM 701 C CA . MET A 1 87 ? 4.735 5.622 -16.069 1.00 92.75 87 MET A CA 1
ATOM 702 C C . MET A 1 87 ? 4.779 6.080 -17.533 1.00 92.75 87 MET A C 1
ATOM 704 O O . MET A 1 87 ? 4.351 7.191 -17.846 1.00 92.75 87 MET A O 1
ATOM 708 N N . TYR A 1 88 ? 5.302 5.234 -18.424 1.00 93.94 88 TYR A N 1
ATOM 709 C CA . TYR A 1 88 ? 5.531 5.569 -19.833 1.00 93.94 88 TYR A CA 1
ATOM 710 C C . TYR A 1 88 ? 4.606 4.822 -20.804 1.00 93.94 88 TYR A C 1
ATOM 712 O O . TYR A 1 88 ? 4.602 5.139 -21.990 1.00 93.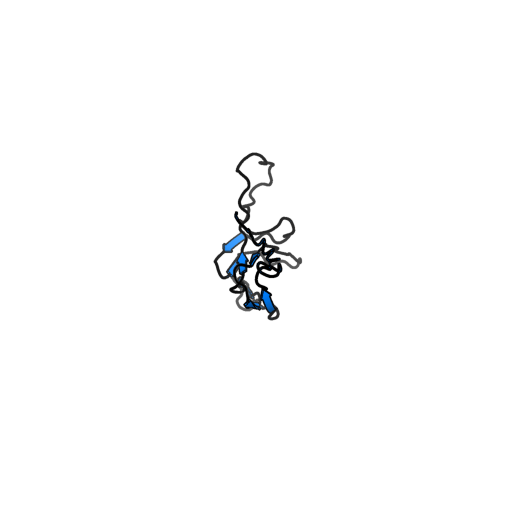94 88 TYR A O 1
ATOM 720 N N . ASP A 1 89 ? 3.790 3.886 -20.311 1.00 93.62 89 ASP A N 1
ATOM 721 C CA . ASP A 1 89 ? 2.762 3.199 -21.097 1.00 93.62 89 ASP A CA 1
ATOM 722 C C . ASP A 1 89 ? 1.428 3.198 -20.343 1.00 93.62 89 ASP A C 1
ATOM 724 O O . ASP A 1 89 ? 1.192 2.408 -19.432 1.00 93.62 89 ASP A O 1
ATOM 728 N N . ARG A 1 90 ? 0.517 4.080 -20.761 1.00 91.19 90 ARG A N 1
ATOM 729 C CA . ARG A 1 90 ? -0.794 4.249 -20.115 1.00 91.19 90 ARG A CA 1
ATOM 730 C C . ARG A 1 90 ? -1.743 3.067 -20.319 1.00 91.19 90 ARG A C 1
ATOM 732 O O . ARG A 1 90 ? -2.780 3.012 -19.657 1.00 91.19 90 ARG A O 1
ATOM 739 N N . ASN A 1 91 ? -1.437 2.155 -21.242 1.00 95.44 91 ASN A N 1
ATOM 740 C CA . ASN A 1 91 ? -2.250 0.960 -21.445 1.00 95.44 91 ASN A CA 1
ATOM 741 C C . ASN A 1 91 ? -1.936 -0.121 -20.406 1.00 95.44 91 ASN A C 1
ATOM 743 O O . ASN A 1 91 ? -2.778 -0.985 -20.159 1.00 95.44 91 ASN A O 1
ATOM 747 N N . LEU A 1 92 ? -0.758 -0.063 -19.776 1.00 93.75 92 LEU A N 1
ATOM 748 C CA . LEU A 1 92 ? -0.318 -1.047 -18.800 1.00 93.75 92 LEU A CA 1
ATOM 749 C C . LEU A 1 92 ? -0.685 -0.602 -17.380 1.00 93.75 92 LEU A C 1
ATOM 751 O O . LEU A 1 92 ? -0.049 0.271 -16.787 1.00 93.75 92 LEU A O 1
ATOM 755 N N . LYS A 1 93 ? -1.725 -1.229 -16.829 1.00 94.94 93 LYS A N 1
ATOM 756 C CA . LYS A 1 93 ? -2.232 -0.972 -15.478 1.00 94.94 93 LYS A CA 1
ATOM 757 C C . LYS A 1 93 ? -2.752 -2.246 -14.823 1.00 94.94 93 LYS A C 1
ATOM 759 O O . LYS A 1 93 ? -3.235 -3.147 -15.505 1.00 94.94 93 LYS A O 1
ATOM 764 N N . ALA A 1 94 ? -2.704 -2.281 -13.501 1.00 94.06 94 ALA A N 1
ATOM 765 C CA . ALA A 1 94 ? -3.238 -3.348 -12.674 1.00 94.06 94 ALA A CA 1
ATOM 766 C C . ALA A 1 94 ? -3.957 -2.756 -11.458 1.00 94.06 94 ALA A C 1
ATOM 768 O O . ALA A 1 94 ? -3.515 -1.769 -10.870 1.00 94.06 94 ALA A O 1
ATOM 769 N N . ILE A 1 95 ? -5.077 -3.366 -11.087 1.00 95.00 95 ILE A N 1
ATOM 770 C CA . ILE A 1 95 ? -5.840 -3.049 -9.879 1.00 95.00 95 ILE A CA 1
ATOM 771 C C . ILE A 1 95 ? -6.040 -4.378 -9.156 1.00 95.00 95 ILE A C 1
ATOM 773 O O . ILE A 1 95 ? -6.467 -5.350 -9.784 1.00 95.00 95 ILE A O 1
ATOM 777 N N . SER A 1 96 ? -5.698 -4.448 -7.871 1.00 93.00 96 SER A N 1
ATOM 778 C CA . SER A 1 96 ? -5.972 -5.639 -7.071 1.00 93.00 96 SER A CA 1
ATOM 779 C C . SER A 1 96 ? -7.473 -5.804 -6.857 1.00 93.00 96 SER A C 1
ATOM 781 O O . SER A 1 96 ? -8.257 -4.867 -7.011 1.00 93.00 96 SER A O 1
ATOM 783 N N . VAL A 1 97 ? -7.887 -6.991 -6.424 1.00 90.88 97 VAL A N 1
ATOM 784 C CA . VAL A 1 97 ? -9.236 -7.140 -5.874 1.00 90.88 97 VAL A CA 1
ATOM 785 C C . VAL A 1 97 ? -9.420 -6.173 -4.700 1.00 90.88 97 VAL A C 1
ATOM 787 O O . VAL A 1 97 ? -8.462 -5.892 -3.971 1.00 90.88 97 VAL A O 1
ATOM 790 N N . ASN A 1 98 ? -10.634 -5.642 -4.548 1.00 82.38 98 ASN A N 1
ATOM 791 C CA . ASN A 1 98 ? -10.991 -4.896 -3.344 1.00 82.38 98 ASN A CA 1
ATOM 792 C C . ASN A 1 98 ? -10.805 -5.819 -2.139 1.00 82.38 98 ASN A C 1
ATOM 794 O O . ASN A 1 98 ? -11.188 -6.990 -2.203 1.00 82.38 98 ASN A O 1
ATOM 798 N N . GLY A 1 99 ? -10.210 -5.300 -1.069 1.00 77.62 99 GLY A N 1
ATOM 799 C CA . GLY A 1 99 ? -10.149 -6.046 0.177 1.00 77.62 99 GLY A CA 1
ATOM 800 C C . GLY A 1 99 ? -11.501 -6.031 0.888 1.00 77.62 99 GLY A C 1
ATOM 801 O O . GLY A 1 99 ? -12.360 -5.187 0.621 1.00 77.62 99 GLY A O 1
ATOM 802 N N . ASP A 1 100 ? -11.678 -6.974 1.807 1.00 85.75 100 ASP A N 1
ATOM 803 C CA . ASP A 1 100 ? -12.833 -6.996 2.700 1.00 85.75 100 ASP A CA 1
ATOM 804 C C . ASP A 1 100 ? -12.783 -5.837 3.714 1.00 85.75 100 ASP A C 1
ATOM 806 O O . ASP A 1 100 ? -11.879 -4.999 3.740 1.00 85.75 100 ASP A O 1
ATOM 810 N N . THR A 1 101 ? -13.787 -5.770 4.585 1.00 91.81 101 THR A N 1
ATOM 811 C CA . THR A 1 101 ? -13.805 -4.800 5.684 1.00 91.81 101 THR A CA 1
ATOM 812 C C . THR A 1 101 ? -12.836 -5.219 6.794 1.00 91.81 101 THR A C 1
ATOM 814 O O . THR A 1 101 ? -12.991 -6.282 7.394 1.00 91.81 101 THR A O 1
ATOM 817 N N . LEU A 1 102 ? -11.885 -4.347 7.128 1.00 91.75 102 LEU A N 1
ATOM 818 C CA . LEU A 1 102 ? -11.016 -4.473 8.293 1.00 91.75 102 LEU A CA 1
ATOM 819 C C . LEU A 1 102 ? -11.761 -4.009 9.550 1.00 91.75 102 LEU A C 1
ATOM 821 O O . LEU A 1 102 ? -12.228 -2.871 9.610 1.00 91.75 102 LEU A O 1
ATOM 825 N N . THR A 1 103 ? -11.848 -4.868 10.566 1.00 94.69 103 THR A N 1
ATOM 826 C CA . THR A 1 103 ? -12.367 -4.494 11.892 1.00 94.69 103 THR A CA 1
ATOM 827 C C . THR A 1 103 ? -11.203 -4.343 12.864 1.00 94.69 103 THR A C 1
ATOM 829 O O . THR A 1 103 ? -10.383 -5.249 12.986 1.00 94.69 103 THR A O 1
ATOM 832 N N . ILE A 1 104 ? -11.125 -3.189 13.522 1.00 93.81 104 ILE A N 1
ATOM 833 C CA . ILE A 1 104 ? -10.171 -2.891 14.589 1.00 93.81 104 ILE A CA 1
ATOM 834 C C . ILE A 1 104 ? -10.964 -2.818 15.889 1.00 93.81 104 ILE A C 1
ATOM 836 O O . ILE A 1 104 ? -11.794 -1.919 16.055 1.00 93.81 104 ILE A O 1
ATOM 840 N N . ASP A 1 105 ? -10.707 -3.752 16.796 1.00 93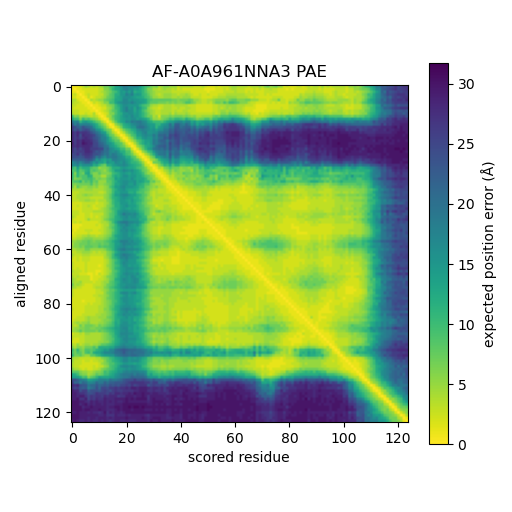.38 105 ASP A N 1
ATOM 841 C CA . ASP A 1 105 ? -11.350 -3.774 18.104 1.00 93.38 105 ASP A CA 1
ATOM 842 C C . ASP A 1 105 ? -10.704 -2.757 19.057 1.00 93.38 105 ASP A C 1
ATOM 844 O O . ASP A 1 105 ? -9.495 -2.499 18.979 1.00 93.38 105 ASP A O 1
ATOM 848 N N . PRO A 1 106 ? -11.494 -2.135 19.951 1.00 87.94 106 PRO A N 1
ATOM 849 C CA . PRO A 1 106 ? -10.941 -1.292 20.995 1.00 87.94 106 PRO A CA 1
ATOM 850 C C . PRO A 1 106 ? -10.076 -2.131 21.945 1.00 87.94 106 PRO A C 1
ATOM 852 O O . PRO A 1 106 ? -10.335 -3.317 22.140 1.00 87.94 106 PRO A O 1
ATOM 855 N N . PRO A 1 107 ? -9.060 -1.524 22.570 1.00 83.81 107 PRO A N 1
ATOM 856 C CA . PRO A 1 107 ? -8.227 -2.238 23.523 1.00 83.81 107 PRO A CA 1
ATOM 857 C C . PRO A 1 107 ? -9.025 -2.652 24.774 1.00 83.81 107 PRO A C 1
ATOM 859 O O . PRO A 1 107 ? -9.862 -1.894 25.270 1.00 83.81 107 PRO A O 1
ATOM 862 N N . ASP A 1 108 ? -8.727 -3.840 25.308 1.00 81.19 108 ASP A N 1
ATOM 863 C CA . ASP A 1 108 ? -9.438 -4.497 26.419 1.00 81.19 108 ASP A CA 1
ATOM 864 C C . ASP A 1 108 ? -9.195 -3.846 27.802 1.00 81.19 108 ASP A C 1
ATOM 866 O O . ASP A 1 108 ? -8.734 -4.490 28.746 1.00 81.19 108 ASP A O 1
ATOM 870 N N . PHE A 1 109 ? -9.490 -2.554 27.973 1.00 67.88 109 PHE A N 1
ATOM 871 C CA . PHE A 1 109 ? -9.171 -1.831 29.215 1.00 67.88 109 PHE A CA 1
ATOM 872 C C . PHE A 1 109 ? -10.270 -1.830 30.300 1.00 67.88 109 PHE A C 1
ATOM 874 O O . PHE A 1 109 ? -10.060 -1.222 31.347 1.00 67.88 109 PHE A O 1
ATOM 881 N N . TYR A 1 110 ? -11.408 -2.523 30.123 1.00 55.97 110 TYR A N 1
ATOM 882 C CA . TYR A 1 110 ? -12.550 -2.434 31.065 1.00 55.97 110 TYR A CA 1
ATOM 883 C C . TYR A 1 110 ? -13.161 -3.757 31.575 1.00 55.97 110 TYR A C 1
ATOM 885 O O . TYR A 1 110 ? -14.144 -3.713 32.310 1.00 55.97 110 TYR A O 1
ATOM 893 N N . THR A 1 111 ? -12.590 -4.931 31.288 1.00 61.25 111 THR A N 1
ATOM 894 C CA . THR A 1 111 ? -13.181 -6.228 31.712 1.00 61.25 111 THR A CA 1
ATOM 895 C C . THR A 1 111 ? -12.532 -6.814 32.975 1.00 61.25 111 THR A C 1
ATOM 897 O O . THR A 1 111 ? -12.398 -8.027 33.112 1.00 61.25 111 THR A O 1
ATOM 900 N N . GLN A 1 112 ? -12.112 -5.977 33.929 1.00 57.41 112 GLN A N 1
ATOM 901 C CA . GLN A 1 112 ? -11.800 -6.455 35.283 1.00 57.41 112 GLN A CA 1
ATOM 902 C C . GLN A 1 112 ? -12.981 -6.127 36.207 1.00 57.41 112 GLN A C 1
ATOM 904 O O . GLN A 1 112 ? -13.301 -4.946 36.356 1.00 57.41 112 GLN A O 1
ATOM 909 N N . PRO A 1 113 ? -13.652 -7.116 36.835 1.00 56.19 113 PRO A N 1
ATOM 910 C CA . PRO A 1 113 ? -14.640 -6.806 37.857 1.00 56.19 113 PRO A CA 1
ATOM 911 C C . PRO A 1 113 ? -13.930 -6.111 39.022 1.00 56.19 113 PRO A C 1
ATOM 913 O O . PRO A 1 113 ? -12.992 -6.654 39.607 1.00 56.19 113 PRO A O 1
ATOM 916 N N . VAL A 1 114 ? -14.372 -4.901 39.364 1.00 61.09 114 VAL A N 1
ATOM 917 C CA . VAL A 1 114 ? -13.947 -4.234 40.595 1.00 61.09 114 VAL A CA 1
ATOM 918 C C . VAL A 1 114 ? -14.506 -5.026 41.774 1.00 61.09 114 VAL A C 1
ATOM 920 O O . VAL A 1 114 ? -15.687 -4.948 42.099 1.00 61.09 114 VAL A O 1
ATOM 923 N N . THR A 1 115 ? -13.673 -5.843 42.416 1.00 55.66 115 THR A N 1
ATOM 924 C CA . THR A 1 115 ? -14.048 -6.482 43.679 1.00 55.66 115 THR A CA 1
ATOM 925 C C . THR A 1 115 ? -13.999 -5.420 44.773 1.00 55.66 115 THR A C 1
ATOM 927 O O . THR A 1 115 ? -12.991 -5.244 45.458 1.00 55.66 115 THR A O 1
ATOM 930 N N . GLU A 1 116 ? -15.086 -4.667 44.914 1.00 49.94 116 GLU A N 1
ATOM 931 C CA . GLU A 1 116 ? -15.277 -3.705 45.992 1.00 49.94 116 GLU A CA 1
ATOM 932 C C . GLU A 1 116 ? -15.371 -4.457 47.330 1.00 49.94 116 GLU A C 1
ATOM 934 O O . GLU A 1 116 ? -16.427 -4.911 47.766 1.00 49.94 116 GLU A O 1
ATOM 939 N N . THR A 1 117 ? -14.227 -4.642 47.992 1.00 54.56 117 THR A N 1
ATOM 940 C CA . THR A 1 117 ? -14.186 -5.132 49.372 1.00 54.56 117 THR A CA 1
ATOM 941 C C . THR A 1 117 ? -14.517 -3.962 50.291 1.00 54.56 117 THR A C 1
ATOM 943 O O . THR A 1 117 ? -13.631 -3.235 50.741 1.00 54.56 117 THR A O 1
ATOM 946 N N . ALA A 1 118 ? -15.806 -3.777 50.572 1.00 53.69 118 ALA A N 1
ATOM 947 C CA . ALA A 1 118 ? -16.292 -2.844 51.578 1.00 53.69 118 ALA A CA 1
ATOM 948 C C . ALA A 1 118 ? -15.802 -3.273 52.975 1.00 53.69 118 ALA A C 1
ATOM 950 O O . ALA A 1 118 ? -16.465 -4.022 53.697 1.00 53.69 118 ALA A O 1
ATOM 951 N N . ARG A 1 119 ? -14.622 -2.795 53.389 1.00 54.22 119 ARG A N 1
ATOM 952 C CA . ARG A 1 119 ? -14.243 -2.807 54.803 1.00 54.22 119 ARG A CA 1
ATOM 953 C C . ARG A 1 119 ? -15.045 -1.720 55.512 1.00 54.22 119 ARG A C 1
ATOM 955 O O . ARG A 1 119 ? -14.725 -0.539 55.420 1.00 54.22 119 ARG A O 1
ATOM 962 N N . ARG A 1 120 ? -16.093 -2.130 56.232 1.00 53.38 120 ARG A N 1
ATOM 963 C CA . ARG A 1 120 ? -16.704 -1.314 57.288 1.00 53.38 120 ARG A CA 1
ATOM 964 C C . ARG A 1 120 ? -15.637 -1.040 58.349 1.00 53.38 120 ARG A C 1
ATOM 966 O O . ARG A 1 120 ? -15.350 -1.906 59.170 1.00 53.38 120 ARG A O 1
ATOM 973 N N . ASN A 1 121 ? -15.051 0.151 58.315 1.00 45.12 121 ASN A N 1
ATOM 974 C CA . ASN A 1 121 ? -14.314 0.685 59.451 1.00 45.12 121 ASN A CA 1
ATOM 975 C C . ASN A 1 121 ? -15.334 1.159 60.487 1.00 45.12 121 ASN A C 1
ATOM 977 O O . ASN A 1 121 ? -15.934 2.221 60.341 1.00 45.12 121 ASN A O 1
ATOM 981 N N . THR A 1 122 ? -15.530 0.350 61.522 1.00 55.12 122 THR A N 1
ATOM 982 C CA . THR A 1 122 ? -16.086 0.809 62.795 1.00 55.12 122 THR A CA 1
ATOM 983 C C . THR A 1 122 ? -14.934 1.403 63.604 1.00 55.12 122 THR A C 1
ATOM 985 O O . THR A 1 122 ? -13.913 0.743 63.790 1.00 55.12 122 THR A O 1
ATOM 988 N N . VAL A 1 123 ? -15.083 2.645 64.057 1.00 53.28 123 VAL A N 1
ATOM 989 C CA . VAL A 1 123 ? -14.159 3.340 64.969 1.00 53.28 123 VAL A CA 1
ATOM 990 C C . VAL A 1 123 ? -15.013 4.152 65.950 1.00 53.28 123 VAL A C 1
ATOM 992 O O . VAL A 1 123 ? -16.016 4.711 65.503 1.00 53.28 123 VAL A O 1
ATOM 995 N N . PRO A 1 124 ? -14.535 4.396 67.178 1.00 53.50 124 PRO A N 1
ATOM 996 C CA . PRO A 1 124 ? -14.294 3.464 68.278 1.00 53.50 124 PRO A CA 1
ATOM 997 C C . PRO A 1 124 ? -15.508 3.317 69.223 1.00 53.50 124 PRO A C 1
ATOM 999 O O . PRO A 1 124 ? -16.432 4.158 69.170 1.00 53.50 124 PRO A O 1
#

Radius of gyration: 23.05 Å; Cα contacts (8 Å, |Δi|>4): 168; chains: 1; bounding box: 46×22×90 Å

Solvent-accessible surface area (backbone atoms only — not comparable to full-atom values): 8226 Å² total; per-residue (Å²): 64,39,52,48,33,92,37,42,38,76,49,68,58,73,75,73,72,99,70,88,80,91,67,91,68,81,88,68,83,77,64,56,59,60,46,95,81,31,69,46,73,60,82,45,75,53,76,59,80,55,33,42,36,70,40,56,89,86,69,95,68,92,63,41,78,41,69,55,69,41,82,78,47,61,47,79,32,63,33,58,44,42,39,47,69,44,94,91,40,88,86,48,66,50,69,50,72,69,49,65,74,46,76,40,75,70,80,89,82,76,86,68,84,80,81,79,77,81,75,82,81,83,79,135

Sequence (124 aa):
VDLLPGGLEPLLRQSPDQERDSEWREGGWRFPLGTMQSTLVPDHMDMREDRIILFTPVTDELREFVYKVRAVNAGKFQIPPVYAEAMYDRNLKAISVNGDTLTIDPPDFYTQPVTETARRNTVP

Foldseek 3Di:
DFWDWLQKFFDFPPPDDPDDDPDDPPDQDDDRWFDPPWQFRAPDWDDDGTDIDGHGDDDPDDTDGDGDMDGHDFDKTWGAWDKDDDPVDRVDIDTHPTDDIDGGHDDPPPPDPPPPPPDPDDDD

Secondary structure (DSSP, 8-state):
-EEPPTTEEE-------S-S-----TT----SS--TT-----SEEEE-SSEEEEE----SS-------EEE-S-EEEE-PPPEEE-SS-TT-EEEPPPP-EEEEPPP--S-S------------